Protein AF-A0A6M8HZC6-F1 (afdb_monomer_lite)

Structure (mmCIF, N/CA/C/O backbone):
data_AF-A0A6M8HZC6-F1
#
_entry.id   AF-A0A6M8HZC6-F1
#
loop_
_atom_site.group_PDB
_atom_site.id
_atom_site.type_symbol
_atom_site.label_atom_id
_atom_site.label_alt_id
_atom_site.label_comp_id
_atom_site.label_asym_id
_atom_site.label_entity_id
_atom_site.label_seq_id
_atom_site.pdbx_PDB_ins_code
_atom_site.Cartn_x
_atom_site.Cartn_y
_atom_site.Cartn_z
_atom_site.occupancy
_atom_site.B_iso_or_equiv
_atom_site.auth_seq_id
_atom_site.auth_comp_id
_atom_site.auth_asym_id
_atom_site.auth_atom_id
_atom_site.pdbx_PDB_model_num
ATOM 1 N N . MET A 1 1 ? 1.848 4.288 -11.962 1.00 77.25 1 MET A N 1
ATOM 2 C CA . MET A 1 1 ? 0.993 5.161 -11.130 1.00 77.25 1 MET A CA 1
ATOM 3 C C . MET A 1 1 ? 0.657 4.347 -9.908 1.00 77.25 1 MET A C 1
ATOM 5 O O . MET A 1 1 ? 0.102 3.269 -10.065 1.00 77.25 1 MET A O 1
ATOM 9 N N . MET A 1 2 ? 1.023 4.822 -8.721 1.00 84.69 2 MET A N 1
ATOM 10 C CA . MET A 1 2 ? 0.808 4.062 -7.492 1.00 84.69 2 MET A CA 1
ATOM 11 C C . MET A 1 2 ? -0.480 4.510 -6.798 1.00 84.69 2 MET A C 1
ATOM 13 O O . MET A 1 2 ? -0.768 5.705 -6.755 1.00 84.69 2 MET A O 1
ATOM 17 N N . ILE A 1 3 ? -1.249 3.563 -6.262 1.00 88.88 3 ILE A N 1
ATOM 18 C CA . ILE A 1 3 ? -2.471 3.838 -5.495 1.00 88.88 3 ILE A CA 1
ATOM 19 C C . ILE A 1 3 ? -2.466 3.086 -4.167 1.00 88.88 3 ILE A C 1
ATOM 21 O O . ILE A 1 3 ? -1.948 1.974 -4.076 1.00 88.88 3 ILE A O 1
ATOM 25 N N . VAL A 1 4 ? -3.116 3.663 -3.157 1.00 89.56 4 VAL A N 1
ATOM 26 C CA . VAL A 1 4 ? -3.468 2.962 -1.917 1.00 89.56 4 VAL A CA 1
ATOM 27 C C . VAL A 1 4 ? -4.886 2.417 -2.046 1.00 89.56 4 VAL A C 1
ATOM 29 O O . VAL A 1 4 ? -5.801 3.124 -2.465 1.00 89.56 4 VAL A O 1
ATOM 32 N N . SER A 1 5 ? -5.087 1.156 -1.677 1.00 92.19 5 SER A N 1
ATOM 33 C CA . SER A 1 5 ? -6.392 0.496 -1.728 1.00 92.19 5 SER A CA 1
ATOM 34 C C . SER A 1 5 ? -6.631 -0.364 -0.497 1.00 92.19 5 SER A C 1
ATOM 36 O O . SER A 1 5 ? -5.739 -1.087 -0.061 1.00 92.19 5 SER A O 1
ATOM 38 N N . GLN A 1 6 ? -7.839 -0.314 0.058 1.00 93.69 6 GLN A N 1
ATOM 39 C CA . GLN A 1 6 ? -8.213 -1.195 1.159 1.00 93.69 6 GLN A CA 1
ATOM 40 C C . GLN A 1 6 ? -8.585 -2.584 0.623 1.00 93.69 6 GLN A C 1
ATOM 42 O O . GLN A 1 6 ? -9.320 -2.709 -0.355 1.00 93.69 6 GLN A O 1
ATOM 47 N N . GLN A 1 7 ? -8.062 -3.621 1.265 1.00 90.75 7 GLN A N 1
ATOM 48 C CA . GLN A 1 7 ? -8.298 -5.024 0.947 1.00 90.75 7 GLN A CA 1
ATOM 49 C C . GLN A 1 7 ? -9.451 -5.586 1.792 1.00 90.75 7 GLN A C 1
ATOM 51 O O . GLN A 1 7 ? -9.776 -5.062 2.858 1.00 90.75 7 GLN A O 1
ATOM 56 N N . ALA A 1 8 ? -10.038 -6.705 1.356 1.00 90.00 8 ALA A N 1
ATOM 57 C CA . ALA A 1 8 ? -11.141 -7.364 2.069 1.00 90.00 8 ALA A CA 1
ATOM 58 C C . ALA A 1 8 ? -10.761 -7.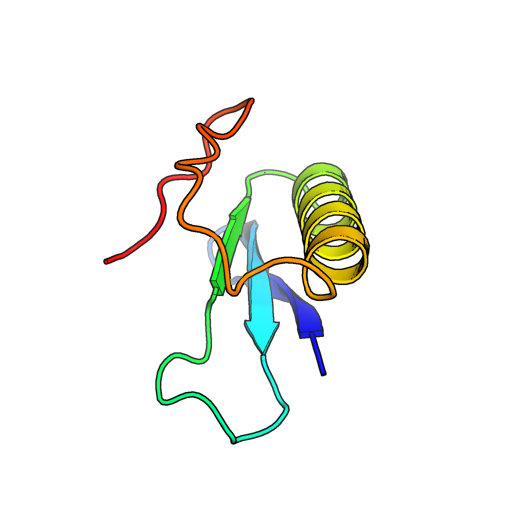843 3.486 1.00 90.00 8 ALA A C 1
ATOM 60 O O . ALA A 1 8 ? -11.625 -7.988 4.345 1.00 90.00 8 ALA A O 1
ATOM 61 N N . ASN A 1 9 ? -9.468 -8.058 3.744 1.00 89.25 9 ASN A N 1
ATOM 62 C CA . ASN A 1 9 ? -8.936 -8.423 5.059 1.00 89.25 9 ASN A CA 1
ATOM 63 C C . ASN A 1 9 ? -8.691 -7.212 5.986 1.00 89.25 9 ASN A C 1
ATOM 65 O O . ASN A 1 9 ? -8.140 -7.382 7.071 1.00 89.25 9 ASN A O 1
ATOM 69 N N . GLY A 1 10 ? -9.062 -6.000 5.562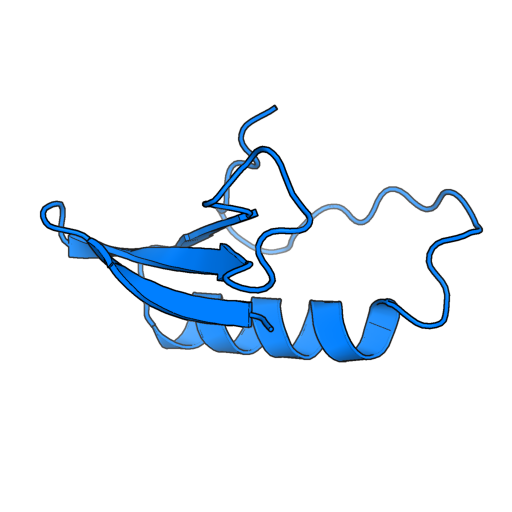 1.00 90.56 10 GLY A N 1
ATOM 70 C CA . GLY A 1 10 ? -8.903 -4.768 6.334 1.00 90.56 10 GLY A CA 1
ATOM 71 C C . GLY A 1 10 ? -7.530 -4.100 6.223 1.00 90.56 10 GLY A C 1
ATOM 72 O O . GLY A 1 10 ? -7.376 -2.995 6.737 1.00 90.56 10 GLY A O 1
ATOM 73 N N . LEU A 1 11 ? -6.556 -4.715 5.540 1.00 92.31 11 LEU A N 1
ATOM 74 C CA . LEU A 1 11 ? -5.243 -4.114 5.283 1.00 92.31 11 LEU A CA 1
ATOM 75 C C . LEU A 1 11 ? -5.292 -3.117 4.120 1.00 92.31 11 LEU A C 1
ATOM 77 O O . LEU A 1 11 ? -6.187 -3.153 3.276 1.00 92.31 11 LEU A O 1
ATOM 81 N N . PHE A 1 12 ? -4.286 -2.254 4.044 1.00 90.50 12 PHE A N 1
ATOM 82 C CA . PHE A 1 12 ? -4.100 -1.285 2.971 1.00 90.50 12 PHE A CA 1
ATOM 83 C C . PHE A 1 12 ? -2.946 -1.722 2.075 1.00 90.50 12 PHE A C 1
ATOM 85 O O . PHE A 1 12 ? -1.820 -1.877 2.537 1.00 90.50 12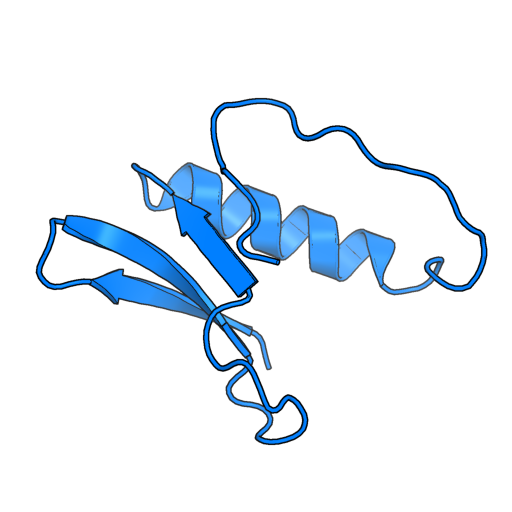 PHE A O 1
ATOM 92 N N . ALA A 1 13 ? -3.229 -1.935 0.795 1.00 89.44 13 ALA A N 1
ATOM 93 C CA . ALA A 1 13 ? -2.248 -2.301 -0.212 1.00 89.44 13 ALA A CA 1
ATOM 94 C C . ALA A 1 13 ? -1.821 -1.077 -1.021 1.00 89.44 13 ALA A C 1
ATOM 96 O O . ALA A 1 13 ? -2.682 -0.360 -1.543 1.00 89.44 13 ALA A O 1
ATOM 97 N N . VAL A 1 14 ? -0.513 -0.886 -1.181 1.00 89.44 14 VAL A N 1
ATOM 98 C CA . VAL A 1 14 ? 0.048 0.008 -2.198 1.00 89.44 14 VAL A CA 1
ATOM 99 C C . VAL A 1 14 ? 0.243 -0.798 -3.473 1.00 89.44 14 VAL A C 1
ATOM 101 O O . VAL A 1 14 ? 0.894 -1.842 -3.442 1.00 89.44 14 VAL A O 1
ATOM 104 N N . ARG A 1 15 ? -0.336 -0.335 -4.579 1.00 85.75 15 ARG A N 1
ATOM 105 C CA . ARG A 1 15 ? -0.349 -1.035 -5.867 1.00 85.75 15 ARG A CA 1
ATOM 106 C C . ARG A 1 15 ? 0.189 -0.169 -6.985 1.00 85.75 15 ARG A C 1
ATOM 108 O O . ARG A 1 15 ? -0.071 1.033 -6.965 1.00 85.75 15 ARG A O 1
ATOM 115 N N . ASP A 1 16 ? 0.879 -0.761 -7.957 1.00 83.25 16 ASP A N 1
ATOM 116 C CA . ASP A 1 16 ? 1.216 -0.067 -9.204 1.00 83.25 16 ASP A CA 1
ATOM 117 C C . ASP A 1 16 ? 0.251 -0.462 -10.319 1.00 83.25 16 ASP A C 1
ATOM 119 O O . ASP A 1 16 ? 0.300 -1.560 -10.862 1.00 83.25 16 ASP A O 1
ATOM 123 N N . ILE A 1 17 ? -0.601 0.487 -10.697 1.00 78.19 17 ILE A N 1
ATOM 124 C CA . ILE A 1 17 ? -1.598 0.322 -11.757 1.00 78.19 17 ILE A CA 1
ATOM 125 C C . ILE A 1 17 ? -1.091 0.811 -13.120 1.00 78.19 17 ILE A C 1
ATOM 127 O O . ILE A 1 17 ? -1.878 0.967 -14.049 1.00 78.19 17 ILE A O 1
ATOM 131 N N . SER A 1 18 ? 0.213 1.086 -13.261 1.00 74.56 18 SER A N 1
ATOM 132 C CA . SER A 1 18 ? 0.816 1.456 -14.552 1.00 74.56 18 SER A CA 1
ATOM 133 C C . SER A 1 18 ? 0.770 0.336 -15.595 1.00 74.56 18 SER A C 1
ATOM 135 O O . SER A 1 18 ? 1.007 0.600 -16.771 1.00 74.56 18 SER A O 1
ATOM 137 N N . GLY A 1 19 ? 0.509 -0.907 -15.174 1.00 62.69 19 GLY A N 1
ATOM 138 C CA . GLY A 1 19 ? 0.575 -2.088 -16.034 1.00 62.69 19 GLY A CA 1
ATOM 139 C C . GLY A 1 19 ? 2.001 -2.492 -16.431 1.00 62.69 19 GLY A C 1
ATOM 140 O O . GLY A 1 19 ? 2.158 -3.407 -17.233 1.00 62.69 19 GLY A O 1
ATOM 141 N N . LEU A 1 20 ? 3.036 -1.833 -15.888 1.00 60.62 20 LEU A N 1
ATOM 142 C CA . LEU A 1 20 ? 4.444 -2.112 -16.197 1.00 60.62 20 LEU A CA 1
ATOM 143 C C . LEU A 1 20 ? 5.047 -3.220 -15.321 1.00 60.62 20 LEU A C 1
ATOM 145 O O . LEU A 1 20 ? 6.036 -3.836 -15.711 1.00 60.62 20 LEU A O 1
ATOM 149 N N . ALA A 1 21 ? 4.465 -3.489 -14.149 1.00 56.59 21 ALA A N 1
ATOM 150 C CA . ALA A 1 21 ? 4.955 -4.495 -13.214 1.00 56.59 21 ALA A CA 1
ATOM 151 C C . ALA A 1 21 ? 4.078 -5.758 -13.231 1.00 56.59 21 ALA A C 1
ATOM 153 O O . ALA A 1 21 ? 2.856 -5.687 -13.133 1.00 56.59 21 ALA A O 1
ATOM 154 N N . LEU A 1 22 ? 4.721 -6.931 -13.267 1.00 53.88 22 LEU A N 1
ATOM 155 C CA . LEU A 1 22 ? 4.085 -8.245 -13.068 1.00 53.88 22 LEU A CA 1
ATOM 156 C C . LEU A 1 22 ? 3.479 -8.414 -11.662 1.00 53.88 22 LEU A C 1
ATOM 158 O O . LEU A 1 22 ? 2.807 -9.409 -11.406 1.00 53.88 22 LEU A O 1
ATOM 162 N N . HIS A 1 23 ? 3.780 -7.514 -10.722 1.00 60.19 23 HIS A N 1
ATOM 163 C CA . HIS A 1 23 ? 3.343 -7.579 -9.328 1.00 60.19 23 HIS A CA 1
ATOM 164 C C . HIS A 1 23 ? 2.467 -6.356 -9.046 1.00 60.19 23 HIS A C 1
ATOM 166 O O . HIS A 1 23 ? 2.967 -5.245 -8.896 1.00 60.19 23 HIS A O 1
ATOM 172 N N . ASP A 1 24 ? 1.151 -6.576 -8.996 1.00 76.62 24 ASP A N 1
ATOM 173 C CA . ASP A 1 24 ? 0.149 -5.524 -8.766 1.00 76.62 24 ASP A CA 1
ATOM 174 C C . ASP A 1 24 ? 0.290 -4.906 -7.362 1.00 76.62 24 ASP A C 1
ATOM 176 O O . ASP A 1 24 ? 0.009 -3.731 -7.170 1.00 76.62 24 ASP A O 1
ATOM 180 N N . VAL A 1 25 ? 0.794 -5.653 -6.371 1.00 80.81 25 VAL A N 1
ATOM 181 C CA . VAL A 1 25 ? 0.933 -5.196 -4.977 1.00 80.81 25 VAL A CA 1
ATOM 182 C C . VAL A 1 25 ? 2.402 -4.998 -4.602 1.00 80.81 25 VAL A C 1
ATOM 184 O O . VAL A 1 25 ? 3.185 -5.940 -4.618 1.00 80.81 25 VAL A O 1
ATOM 187 N N . LEU A 1 26 ? 2.754 -3.777 -4.192 1.00 83.44 26 LEU A N 1
ATOM 188 C CA . LEU A 1 26 ? 4.101 -3.378 -3.770 1.00 83.44 26 LEU A CA 1
ATOM 189 C C . LEU A 1 26 ? 4.301 -3.404 -2.244 1.00 83.44 26 LEU A C 1
ATOM 191 O O . LEU A 1 26 ? 5.432 -3.478 -1.761 1.00 83.44 26 LEU A O 1
ATOM 195 N N . GLY A 1 27 ? 3.219 -3.314 -1.467 1.00 87.12 27 GLY A N 1
ATOM 196 C CA . GLY A 1 27 ? 3.281 -3.334 -0.005 1.00 87.12 27 GLY A CA 1
ATOM 197 C C . GLY A 1 27 ? 1.910 -3.454 0.653 1.00 87.12 27 GLY A C 1
ATOM 198 O O . GLY A 1 27 ? 0.908 -3.053 0.067 1.00 87.12 27 GLY A O 1
ATOM 199 N N . LEU A 1 28 ? 1.880 -4.001 1.871 1.00 89.62 28 LEU A N 1
ATOM 200 C CA . LEU A 1 28 ? 0.690 -4.145 2.714 1.00 89.62 28 LEU A CA 1
ATOM 201 C C . LEU A 1 28 ? 0.923 -3.483 4.076 1.00 89.62 28 LEU A C 1
ATOM 203 O O . LEU A 1 28 ? 1.969 -3.681 4.695 1.00 89.62 28 LEU A O 1
ATOM 207 N N . PHE A 1 29 ? -0.074 -2.741 4.546 1.00 91.62 29 PHE A N 1
ATOM 208 C CA . PHE A 1 29 ? -0.012 -1.906 5.744 1.00 91.62 29 PHE A CA 1
ATOM 209 C C . PHE A 1 29 ? -1.278 -2.069 6.582 1.00 91.62 29 PHE A C 1
ATOM 211 O O . PHE A 1 29 ? -2.340 -2.424 6.065 1.00 91.62 29 PHE A O 1
ATOM 218 N N . LYS A 1 30 ? -1.179 -1.827 7.892 1.00 92.19 30 LYS A N 1
ATOM 219 C CA . LYS A 1 30 ? -2.331 -1.951 8.799 1.00 92.19 30 LYS A CA 1
ATOM 220 C C . LYS A 1 30 ? -3.226 -0.725 8.739 1.00 92.19 30 LYS A C 1
ATOM 222 O O . LYS A 1 30 ? -4.434 -0.842 8.925 1.00 92.19 30 LYS A O 1
ATOM 227 N N . THR A 1 31 ? -2.640 0.437 8.475 1.00 92.94 31 THR A N 1
ATOM 228 C CA . THR A 1 31 ? -3.364 1.701 8.383 1.00 92.94 31 THR A CA 1
ATOM 229 C C . THR A 1 31 ? -3.168 2.352 7.021 1.00 92.94 31 THR A C 1
ATOM 231 O O . THR A 1 31 ? -2.198 2.093 6.307 1.00 92.94 31 THR A O 1
ATOM 234 N N . ARG A 1 32 ? -4.114 3.221 6.657 1.00 91.75 32 ARG A N 1
ATOM 235 C CA . ARG A 1 32 ? -4.029 4.012 5.430 1.00 91.75 32 ARG A CA 1
ATOM 236 C C . ARG A 1 32 ? -2.861 4.998 5.465 1.00 91.75 32 ARG A C 1
ATOM 238 O O . ARG A 1 32 ? -2.190 5.149 4.454 1.00 91.75 32 ARG A O 1
ATOM 245 N N . LEU A 1 33 ? -2.626 5.619 6.623 1.00 92.88 33 LEU A N 1
ATOM 246 C CA . LEU A 1 33 ? -1.562 6.602 6.816 1.00 92.88 33 LEU A CA 1
ATOM 247 C C . LEU A 1 33 ? -0.186 5.991 6.523 1.00 92.88 33 LEU A C 1
ATOM 249 O O . LEU A 1 33 ? 0.538 6.528 5.699 1.00 92.88 33 LEU A O 1
ATOM 253 N N . GLU A 1 34 ? 0.116 4.819 7.090 1.00 89.00 34 GLU A N 1
ATOM 254 C CA . GLU A 1 34 ? 1.383 4.110 6.834 1.00 89.00 34 GLU A CA 1
ATOM 255 C C . GLU A 1 34 ? 1.586 3.798 5.339 1.00 89.00 34 GLU A C 1
ATOM 257 O O . GLU A 1 34 ? 2.696 3.895 4.818 1.00 89.00 34 GLU A O 1
ATOM 262 N N . ALA A 1 35 ? 0.514 3.423 4.631 1.00 89.56 35 ALA A N 1
ATOM 263 C CA . ALA A 1 35 ? 0.576 3.144 3.198 1.00 89.56 35 ALA A CA 1
ATOM 264 C C . ALA A 1 35 ? 0.842 4.411 2.366 1.00 89.56 35 ALA A C 1
ATOM 266 O O . ALA A 1 35 ? 1.587 4.360 1.387 1.00 89.56 35 ALA A O 1
ATOM 267 N N . GLU A 1 36 ? 0.228 5.537 2.739 1.00 89.62 36 GLU A N 1
ATOM 268 C CA . GLU A 1 36 ? 0.420 6.836 2.083 1.00 89.62 36 GLU A CA 1
ATOM 269 C C . GLU A 1 36 ? 1.821 7.400 2.356 1.00 89.62 36 GLU A C 1
ATOM 271 O O . GLU A 1 36 ? 2.479 7.852 1.421 1.00 89.62 36 GLU A O 1
ATOM 276 N N . GLU A 1 37 ? 2.314 7.301 3.592 1.00 89.75 37 GLU A N 1
ATOM 277 C CA . GLU A 1 37 ? 3.681 7.686 3.965 1.00 89.75 37 GLU A CA 1
ATOM 278 C C . GLU A 1 37 ? 4.719 6.883 3.178 1.00 89.75 37 GLU A C 1
ATOM 280 O O . GLU A 1 37 ? 5.635 7.461 2.597 1.00 89.75 37 GLU A O 1
ATOM 285 N N . TRP A 1 38 ? 4.540 5.563 3.073 1.00 89.06 38 TRP A N 1
ATOM 286 C CA . TRP A 1 38 ? 5.429 4.721 2.274 1.00 89.06 38 TRP A CA 1
ATOM 287 C C . TRP A 1 38 ? 5.385 5.064 0.779 1.00 89.06 38 TRP A C 1
ATOM 289 O O . TRP A 1 38 ? 6.411 5.038 0.101 1.00 89.06 38 TRP A O 1
ATOM 299 N N . LEU A 1 39 ? 4.201 5.383 0.244 1.00 85.19 39 LEU A N 1
ATOM 300 C CA . LEU A 1 39 ? 4.044 5.785 -1.154 1.00 85.19 39 LEU A CA 1
ATOM 301 C C . LEU A 1 39 ? 4.750 7.116 -1.443 1.00 85.19 39 LEU A C 1
ATOM 303 O O . LEU A 1 39 ? 5.392 7.240 -2.487 1.00 85.19 39 LEU A O 1
ATOM 307 N N . LEU A 1 40 ? 4.649 8.086 -0.529 1.00 84.62 40 LEU A N 1
ATOM 308 C CA . LEU A 1 40 ? 5.342 9.372 -0.620 1.00 84.62 40 LEU A CA 1
ATOM 309 C C . LEU A 1 40 ? 6.858 9.193 -0.540 1.00 84.62 40 LEU A C 1
ATOM 311 O O . LEU A 1 40 ? 7.572 9.703 -1.399 1.00 84.62 40 LEU A O 1
ATOM 315 N N . ASP A 1 41 ? 7.335 8.423 0.436 1.00 83.25 41 ASP A N 1
ATOM 316 C CA . ASP A 1 41 ? 8.752 8.101 0.596 1.00 83.25 41 ASP A CA 1
ATOM 317 C C . ASP A 1 41 ? 9.320 7.459 -0.676 1.00 83.25 41 ASP A C 1
ATOM 319 O O . ASP A 1 41 ? 10.313 7.926 -1.232 1.00 83.25 41 ASP A O 1
ATOM 323 N N . ARG A 1 42 ? 8.625 6.460 -1.229 1.00 75.75 42 ARG A N 1
ATOM 324 C CA . ARG A 1 42 ? 9.043 5.807 -2.471 1.00 75.75 42 ARG A CA 1
ATOM 325 C C . ARG A 1 42 ? 9.065 6.760 -3.659 1.00 75.75 42 ARG A C 1
ATOM 327 O O . ARG A 1 42 ? 10.007 6.691 -4.437 1.00 75.75 42 ARG A O 1
ATOM 334 N N . ALA A 1 43 ? 8.061 7.626 -3.806 1.00 71.75 43 ALA A N 1
ATOM 335 C CA . ALA A 1 43 ?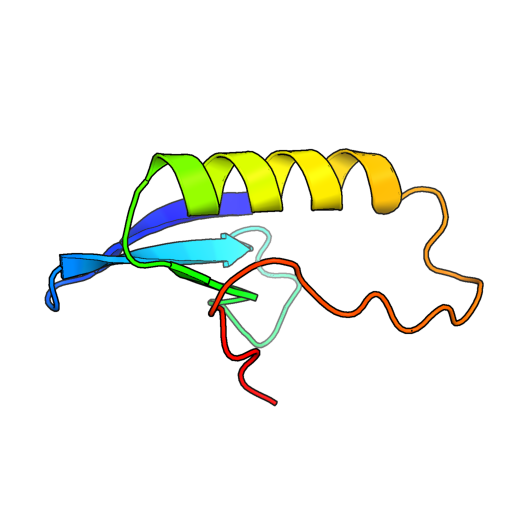 8.009 8.594 -4.901 1.00 71.75 43 ALA A CA 1
ATOM 336 C C . ALA A 1 43 ? 9.180 9.591 -4.850 1.00 71.75 43 ALA A C 1
ATOM 338 O O . ALA A 1 43 ? 9.702 9.965 -5.898 1.00 71.75 43 ALA A O 1
ATOM 339 N N . LEU A 1 44 ? 9.612 9.974 -3.643 1.00 71.56 44 LEU A N 1
ATOM 340 C CA . LEU A 1 44 ? 10.757 10.860 -3.421 1.00 71.56 44 LEU A CA 1
ATOM 341 C C . LEU A 1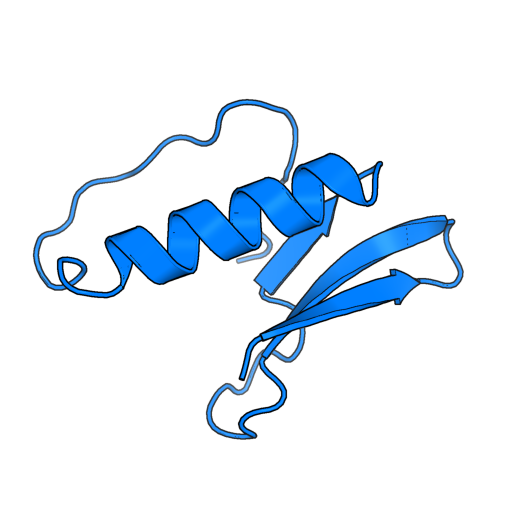 44 ? 12.105 10.172 -3.692 1.00 71.56 44 LEU A C 1
ATOM 343 O O . LEU A 1 44 ? 13.029 10.826 -4.160 1.00 71.56 44 LEU A O 1
ATOM 347 N N . HIS A 1 45 ? 12.212 8.864 -3.444 1.00 62.50 45 HIS A N 1
ATOM 348 C CA . HIS A 1 45 ? 13.460 8.104 -3.606 1.00 62.50 45 HIS A CA 1
ATOM 349 C C . HIS A 1 45 ? 13.600 7.395 -4.967 1.00 62.50 45 HIS A C 1
ATOM 351 O O . HIS A 1 45 ? 14.672 6.880 -5.284 1.00 62.50 45 HIS A O 1
ATOM 357 N N . THR A 1 46 ? 12.559 7.366 -5.810 1.00 54.50 46 THR A N 1
ATOM 358 C CA . THR A 1 46 ? 12.640 6.789 -7.169 1.00 54.50 46 THR A CA 1
ATOM 359 C C . THR A 1 46 ? 13.556 7.543 -8.139 1.00 54.50 46 THR A C 1
ATOM 361 O O . THR A 1 46 ? 13.849 6.992 -9.195 1.00 54.50 46 THR A O 1
ATOM 364 N N . ASP A 1 47 ? 14.049 8.735 -7.786 1.00 45.81 47 ASP A N 1
ATOM 365 C CA . ASP A 1 47 ? 15.078 9.447 -8.564 1.00 45.81 47 ASP A CA 1
ATOM 366 C C . ASP A 1 47 ? 16.522 8.976 -8.256 1.00 45.81 47 ASP A C 1
ATOM 368 O O . ASP A 1 47 ? 17.432 9.284 -9.020 1.00 45.81 47 ASP A O 1
ATOM 372 N N . GLU A 1 48 ? 16.762 8.183 -7.196 1.00 40.28 48 GLU A N 1
ATOM 373 C CA . GLU A 1 48 ? 18.122 7.752 -6.785 1.00 40.28 48 GLU A CA 1
ATOM 374 C C . GLU A 1 48 ? 18.352 6.222 -6.770 1.00 40.28 48 GLU A C 1
ATOM 376 O O . GLU A 1 48 ? 19.411 5.743 -6.358 1.00 40.28 48 GLU A O 1
ATOM 381 N N . ALA A 1 49 ? 17.402 5.412 -7.247 1.00 42.12 49 ALA A N 1
ATOM 382 C CA . ALA A 1 49 ? 17.424 3.953 -7.070 1.00 42.12 49 ALA A CA 1
ATOM 383 C C . ALA A 1 49 ? 18.292 3.156 -8.077 1.00 42.12 49 ALA A C 1
ATOM 385 O O . ALA A 1 49 ? 17.989 1.994 -8.345 1.00 42.12 49 ALA A O 1
ATOM 386 N N . ASP A 1 50 ? 19.375 3.746 -8.599 1.00 46.31 50 ASP A N 1
ATOM 387 C CA . ASP A 1 50 ? 20.444 3.015 -9.314 1.00 46.31 50 ASP A CA 1
ATOM 388 C C . ASP A 1 50 ? 21.668 2.730 -8.413 1.00 46.31 50 ASP A C 1
ATOM 390 O O . ASP A 1 50 ? 22.619 2.066 -8.816 1.00 46.31 50 ASP A O 1
ATOM 394 N N . ASN A 1 51 ? 21.652 3.179 -7.152 1.00 34.94 51 ASN A N 1
ATOM 395 C CA . ASN A 1 51 ? 22.711 2.886 -6.186 1.00 34.94 51 ASN A CA 1
ATOM 396 C C . ASN A 1 51 ? 22.173 2.018 -5.049 1.00 34.94 51 ASN A C 1
ATOM 398 O O . ASN A 1 51 ? 21.381 2.461 -4.222 1.00 34.94 51 ASN A O 1
ATOM 402 N N . GLY A 1 52 ? 22.615 0.760 -5.018 1.00 39.06 52 GLY A N 1
ATOM 403 C CA . GLY A 1 52 ? 22.180 -0.267 -4.076 1.00 39.06 52 GLY A CA 1
ATOM 404 C C . GLY A 1 52 ? 22.361 0.099 -2.602 1.00 39.06 52 GLY A C 1
ATOM 405 O O . GLY A 1 52 ? 23.348 -0.284 -1.974 1.00 39.06 52 GLY A O 1
ATOM 406 N N . LEU A 1 53 ? 21.355 0.750 -2.020 1.00 37.41 53 LEU A N 1
ATOM 407 C CA . LEU A 1 53 ? 21.213 0.913 -0.582 1.00 37.41 53 LEU A CA 1
ATOM 408 C C . LEU A 1 53 ? 19.965 0.175 -0.097 1.00 37.41 53 LEU A C 1
ATOM 410 O O . LEU A 1 53 ? 18.825 0.529 -0.386 1.00 37.41 53 LEU A O 1
ATOM 414 N N . SER A 1 54 ? 20.216 -0.875 0.676 1.00 42.81 54 SER A N 1
ATOM 415 C CA . SER A 1 54 ? 19.227 -1.627 1.437 1.00 42.81 54 SER A CA 1
ATOM 416 C C . SER A 1 54 ? 18.538 -0.703 2.450 1.00 42.81 54 SER A C 1
ATOM 418 O O . SER A 1 54 ? 19.051 -0.506 3.550 1.00 42.81 54 SER A O 1
ATOM 420 N N . VAL A 1 55 ? 17.384 -0.125 2.107 1.00 42.25 55 VAL A N 1
ATOM 421 C CA . VAL A 1 55 ? 16.584 0.633 3.080 1.00 42.25 55 VAL A CA 1
ATOM 422 C C . VAL A 1 55 ? 15.741 -0.345 3.894 1.00 42.25 55 VAL A C 1
ATOM 424 O O . VAL A 1 55 ? 14.727 -0.886 3.450 1.00 42.25 55 VAL A O 1
ATOM 427 N N . GLN A 1 56 ? 16.204 -0.596 5.114 1.00 44.47 56 GLN A N 1
ATOM 428 C CA . GLN A 1 56 ? 15.468 -1.296 6.156 1.00 44.47 56 GLN A CA 1
ATOM 429 C C . GLN A 1 56 ? 14.276 -0.417 6.584 1.00 44.47 56 GLN A C 1
ATOM 431 O O . GLN A 1 56 ? 14.466 0.669 7.127 1.00 44.47 56 GLN A O 1
ATOM 436 N N . LYS A 1 57 ? 13.043 -0.868 6.306 1.00 43.84 57 LYS A N 1
ATOM 437 C CA . LYS A 1 57 ? 11.799 -0.155 6.658 1.00 43.84 57 LYS A CA 1
ATOM 438 C C . LYS A 1 57 ? 11.709 0.134 8.168 1.00 43.84 57 LYS A C 1
ATOM 440 O O . LYS A 1 57 ? 11.919 -0.794 8.956 1.00 43.84 57 LYS A O 1
ATOM 445 N N . PRO A 1 58 ? 11.249 1.323 8.599 1.00 40.19 58 PRO A N 1
ATOM 446 C CA . PRO A 1 58 ? 10.641 1.473 9.910 1.00 40.19 58 PRO A CA 1
ATOM 447 C C . PRO A 1 58 ? 9.217 0.894 9.872 1.00 40.19 58 PRO A C 1
ATOM 449 O O . PRO A 1 58 ? 8.389 1.304 9.068 1.00 40.19 58 PRO A O 1
ATOM 452 N N . GLY A 1 59 ? 8.939 -0.078 10.746 1.00 49.09 59 GLY A N 1
ATOM 453 C CA . GLY A 1 59 ? 7.580 -0.528 11.074 1.00 49.09 59 GLY A CA 1
ATOM 454 C C . GLY A 1 59 ? 6.958 -1.575 10.138 1.00 49.09 59 GLY A C 1
ATOM 455 O O . GLY A 1 59 ? 6.360 -1.250 9.124 1.00 49.09 59 GLY A O 1
ATOM 456 N N . ASN A 1 60 ? 7.032 -2.851 10.539 1.00 49.84 60 ASN A N 1
ATOM 457 C CA . ASN A 1 60 ? 6.076 -3.949 10.280 1.00 49.84 60 ASN A CA 1
ATOM 458 C C . ASN A 1 60 ? 5.525 -4.258 8.865 1.00 49.84 60 ASN A C 1
ATOM 460 O O . ASN A 1 60 ? 4.726 -5.187 8.741 1.00 49.84 60 ASN A O 1
ATOM 464 N N . GLY A 1 61 ? 5.936 -3.585 7.794 1.00 44.66 61 GLY A N 1
ATOM 465 C CA . GLY A 1 61 ? 5.543 -3.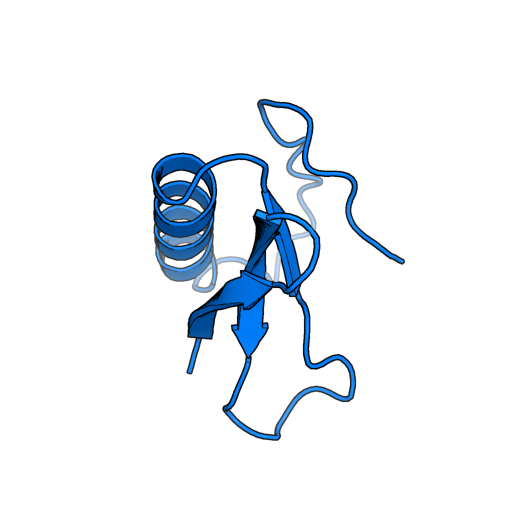949 6.433 1.00 44.66 61 GLY A CA 1
ATOM 466 C C . GLY A 1 61 ? 6.446 -5.045 5.874 1.00 44.66 61 GLY A C 1
ATOM 467 O O . GLY A 1 61 ? 7.472 -4.722 5.272 1.00 44.66 61 GLY A O 1
ATOM 468 N N . GLN A 1 62 ? 6.085 -6.324 6.025 1.00 48.78 62 GLN A N 1
ATOM 469 C CA . GLN A 1 62 ? 6.804 -7.403 5.334 1.00 48.78 62 GLN A CA 1
ATOM 470 C C . GLN A 1 62 ? 6.706 -7.178 3.817 1.00 48.78 62 GLN A C 1
ATOM 472 O O . GLN A 1 62 ? 5.612 -7.134 3.256 1.00 48.78 62 GLN A O 1
ATOM 477 N N . GLY A 1 63 ? 7.849 -6.950 3.165 1.00 46.06 63 GLY A N 1
ATOM 478 C CA . GLY A 1 63 ? 7.925 -6.993 1.707 1.00 46.06 63 GLY A CA 1
ATOM 479 C C . GLY A 1 63 ? 7.692 -8.430 1.255 1.00 46.06 63 GLY A C 1
ATOM 480 O O . GLY A 1 63 ? 8.324 -9.337 1.790 1.00 46.06 63 GLY A O 1
ATOM 481 N N . LEU A 1 64 ? 6.765 -8.633 0.322 1.00 45.75 64 LEU A N 1
ATOM 482 C CA . LEU A 1 64 ? 6.598 -9.917 -0.350 1.00 45.75 64 LEU A CA 1
ATOM 483 C C . LEU A 1 64 ? 7.640 -9.976 -1.470 1.00 45.75 64 LEU A C 1
ATOM 485 O O . LEU A 1 64 ? 7.648 -9.101 -2.336 1.00 45.75 64 LEU A O 1
ATOM 489 N N . THR A 1 65 ? 8.555 -10.941 -1.366 1.00 40.09 65 THR A N 1
ATOM 490 C CA . THR A 1 65 ? 9.510 -11.320 -2.419 1.00 40.09 65 THR A CA 1
ATOM 491 C C . THR A 1 65 ? 8.802 -11.950 -3.599 1.00 40.09 65 THR A C 1
ATOM 493 O O . THR A 1 65 ? 7.889 -12.766 -3.325 1.00 40.09 65 THR A O 1
#

Secondary structure (DSSP, 8-state):
-EEEEE-TTS-EEEEETTS--S-SEEEEESSHHHHHHHHHHHHHHTTSTTS------SSS-PPP-

Sequence (65 aa):
MMIVSQQANGLFAVRDISGLALHDVLGLFKTRLEAEEWLLDRALHTDEADNGLSVQKPGNGQGLT

Organism: NCBI:txid1484109

Foldseek 3Di:
DWDWDADPVQWIFIADPPVPDPDRTFWIGNDPVVSVVVVVVCVVCVVPPPDDDDDDDDDDIDGDD

pLDDT: mean 70.82, std 20.24, range [34.94, 93.69]

Radius of gyration: 11.9 Å; chains: 1; bounding box: 34×22×27 Å